Protein AF-A0A0N4ZW75-F1 (afdb_monomer_lite)

pLDDT: mean 79.97, std 16.62, range [32.62, 96.19]

Sequence (132 aa):
MAEIEEFAMTNAMDMIEDDQLMMGLSAYTKINKAIGSDKTMSILTTLLNVVSNNLMPFANQVMAKMEIMKAAGKGINAINNNAFMMVNQFMTKKRCRTIFTRIVKKIDKDDFDKAYPYIKSFLKFDLIEDLL

Organism: Parastrongyloides trichosuri (NCBI:txid131310)

Structure (mmCIF, N/CA/C/O backbone):
data_AF-A0A0N4ZW75-F1
#
_entry.id   AF-A0A0N4ZW75-F1
#
loop_
_atom_site.group_PDB
_atom_site.id
_atom_site.type_symbol
_atom_site.label_atom_id
_atom_site.label_alt_id
_atom_site.label_comp_id
_atom_site.label_asym_id
_atom_site.label_entity_id
_atom_site.label_seq_id
_atom_site.pdbx_PDB_ins_code
_atom_site.Cartn_x
_atom_site.Cartn_y
_atom_site.Cartn_z
_atom_site.occupancy
_atom_site.B_iso_or_equiv
_atom_site.auth_seq_id
_atom_site.auth_comp_id
_atom_site.auth_asym_id
_atom_site.auth_atom_id
_atom_site.pdbx_PDB_model_num
ATOM 1 N N . MET A 1 1 ? 21.655 -6.389 0.760 1.00 44.09 1 MET A N 1
ATOM 2 C CA . MET A 1 1 ? 20.209 -6.491 1.074 1.00 44.09 1 MET A CA 1
ATOM 3 C C . MET A 1 1 ? 19.824 -5.498 2.162 1.00 44.09 1 MET A C 1
ATOM 5 O O . MET A 1 1 ? 18.972 -4.679 1.864 1.00 44.09 1 MET A O 1
ATOM 9 N N . ALA A 1 2 ? 20.513 -5.459 3.312 1.00 38.12 2 ALA A N 1
ATOM 10 C CA . ALA A 1 2 ? 20.283 -4.445 4.357 1.00 38.12 2 ALA A CA 1
ATOM 11 C C . ALA A 1 2 ? 20.429 -2.983 3.868 1.00 38.12 2 ALA A C 1
ATOM 13 O O . ALA A 1 2 ? 19.553 -2.169 4.120 1.00 38.12 2 ALA A O 1
ATOM 14 N N . GLU A 1 3 ? 21.454 -2.669 3.063 1.00 32.62 3 GLU A N 1
ATOM 15 C CA . GLU A 1 3 ? 21.636 -1.311 2.502 1.00 32.62 3 GLU A CA 1
ATOM 16 C C . GLU A 1 3 ? 20.529 -0.880 1.525 1.00 32.62 3 GLU A C 1
ATOM 18 O O . GLU A 1 3 ? 20.273 0.307 1.373 1.00 32.62 3 GLU A O 1
ATOM 23 N N . ILE A 1 4 ? 19.853 -1.826 0.860 1.00 39.53 4 ILE A N 1
ATOM 24 C CA . ILE A 1 4 ? 18.753 -1.511 -0.068 1.00 39.53 4 ILE A CA 1
ATOM 25 C C . ILE A 1 4 ? 17.472 -1.221 0.721 1.00 39.53 4 ILE A C 1
ATOM 27 O O . ILE A 1 4 ? 16.707 -0.345 0.333 1.00 39.53 4 ILE A O 1
ATOM 31 N N . GLU A 1 5 ? 17.248 -1.927 1.832 1.00 37.28 5 GLU A N 1
ATOM 32 C CA . GLU A 1 5 ? 16.117 -1.681 2.733 1.00 37.28 5 GLU A CA 1
ATOM 33 C C . GLU A 1 5 ? 16.270 -0.351 3.482 1.00 37.28 5 GLU A C 1
ATOM 35 O O . GLU A 1 5 ? 15.309 0.411 3.561 1.00 37.28 5 GLU A O 1
ATOM 40 N N . GLU A 1 6 ? 17.479 -0.027 3.947 1.00 33.38 6 GLU A N 1
ATOM 41 C CA . GLU A 1 6 ? 17.776 1.240 4.625 1.00 33.38 6 GLU A CA 1
ATOM 42 C C . GLU A 1 6 ? 17.713 2.428 3.648 1.00 33.38 6 GLU A C 1
ATOM 44 O O . GLU A 1 6 ? 17.020 3.406 3.917 1.00 33.38 6 GLU A O 1
ATOM 49 N N . PHE A 1 7 ? 18.292 2.304 2.444 1.00 34.91 7 PHE A N 1
ATOM 50 C CA . PHE A 1 7 ? 18.175 3.325 1.394 1.00 34.91 7 PHE A CA 1
ATOM 51 C C . PHE A 1 7 ? 16.727 3.510 0.910 1.00 34.91 7 PHE A C 1
ATOM 53 O O . PHE A 1 7 ? 16.315 4.627 0.598 1.00 34.91 7 PHE A O 1
ATOM 60 N N . ALA A 1 8 ? 15.922 2.444 0.858 1.00 43.59 8 ALA A N 1
ATOM 61 C CA . ALA A 1 8 ? 14.506 2.545 0.512 1.00 43.59 8 ALA A CA 1
ATOM 62 C C . ALA A 1 8 ? 13.676 3.203 1.627 1.00 43.59 8 ALA A C 1
ATOM 64 O O . ALA A 1 8 ? 12.779 3.981 1.315 1.00 43.59 8 ALA A O 1
ATOM 65 N N . MET A 1 9 ? 13.970 2.936 2.906 1.00 44.16 9 MET A N 1
ATOM 66 C CA . MET A 1 9 ? 13.265 3.549 4.039 1.00 44.16 9 MET A CA 1
ATOM 67 C C . MET A 1 9 ? 13.588 5.036 4.211 1.00 44.16 9 MET A C 1
ATOM 69 O O . MET A 1 9 ? 12.666 5.823 4.424 1.00 44.16 9 MET A O 1
ATOM 73 N N . THR A 1 10 ? 14.858 5.432 4.087 1.00 44.44 10 THR A N 1
ATOM 74 C CA . THR A 1 10 ? 15.272 6.838 4.227 1.00 44.44 10 THR A CA 1
ATOM 75 C C . THR A 1 10 ? 14.714 7.692 3.087 1.00 44.44 10 THR A C 1
ATOM 77 O O . THR A 1 10 ? 14.080 8.709 3.343 1.00 44.44 10 THR A O 1
ATOM 80 N N . ASN A 1 11 ? 14.801 7.218 1.838 1.00 53.94 11 ASN A N 1
ATOM 81 C CA . ASN A 1 11 ? 14.233 7.946 0.698 1.00 53.94 11 ASN A CA 1
ATOM 82 C C . ASN A 1 11 ? 12.697 7.936 0.683 1.00 53.94 1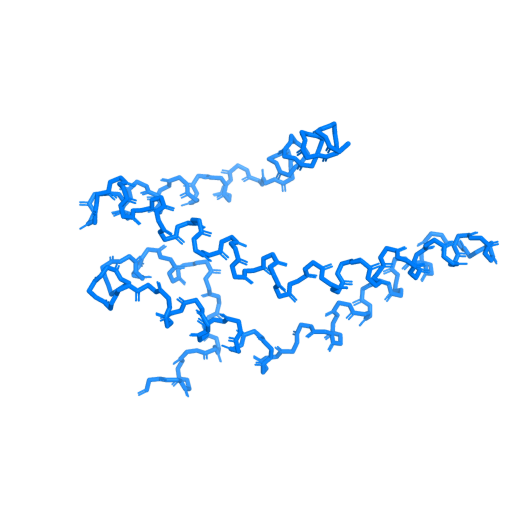1 ASN A C 1
ATOM 84 O O . ASN A 1 11 ? 12.090 8.880 0.193 1.00 53.94 11 ASN A O 1
ATOM 88 N N . ALA A 1 12 ? 12.040 6.893 1.202 1.00 50.16 12 ALA A N 1
ATOM 89 C CA . ALA A 1 12 ? 10.579 6.864 1.247 1.00 50.16 12 ALA A CA 1
ATOM 90 C C . ALA A 1 12 ? 10.005 7.924 2.198 1.00 50.16 12 ALA A C 1
ATOM 92 O O . ALA A 1 12 ? 8.967 8.490 1.879 1.00 50.16 12 ALA A O 1
ATOM 93 N N . MET A 1 13 ? 10.670 8.207 3.325 1.00 54.22 13 MET A N 1
ATOM 94 C CA . MET A 1 13 ? 10.282 9.298 4.230 1.00 54.22 13 MET A CA 1
ATOM 95 C C . MET A 1 13 ? 10.555 10.675 3.611 1.00 54.22 13 MET A C 1
ATOM 97 O O . MET A 1 13 ? 9.704 11.549 3.719 1.00 54.22 13 MET A O 1
ATOM 101 N N . ASP A 1 14 ? 11.671 10.840 2.894 1.00 60.44 14 ASP A N 1
ATOM 102 C CA . ASP A 1 14 ? 12.008 12.089 2.187 1.00 60.44 14 ASP A CA 1
ATOM 103 C C . ASP A 1 14 ? 11.051 12.403 1.019 1.00 60.44 14 ASP A C 1
ATOM 105 O O . ASP A 1 14 ? 10.970 13.538 0.551 1.00 60.44 14 ASP A O 1
ATOM 109 N N . MET A 1 15 ? 10.321 11.397 0.530 1.00 65.88 15 MET A N 1
ATOM 110 C CA . MET A 1 15 ? 9.308 11.537 -0.520 1.00 65.88 15 MET A CA 1
ATOM 111 C C . MET A 1 15 ? 7.893 11.789 0.020 1.00 65.88 15 MET A C 1
ATOM 113 O O . MET A 1 15 ? 6.977 11.994 -0.779 1.00 65.88 15 MET A O 1
ATOM 117 N N . ILE A 1 16 ? 7.694 11.749 1.341 1.00 67.94 16 ILE A N 1
ATOM 118 C CA . ILE A 1 16 ? 6.410 12.053 1.980 1.00 67.94 16 ILE A CA 1
ATOM 119 C C . ILE A 1 16 ? 6.384 13.547 2.300 1.00 67.94 16 ILE A C 1
ATOM 121 O O . ILE A 1 16 ? 7.227 14.051 3.035 1.00 67.94 16 ILE A O 1
ATOM 125 N N . GLU A 1 17 ? 5.396 14.254 1.760 1.00 81.00 17 GLU A N 1
ATOM 126 C CA . GLU A 1 17 ? 5.190 15.673 2.065 1.00 81.00 17 GLU A CA 1
ATOM 127 C C . GLU A 1 17 ? 4.777 15.861 3.541 1.00 81.00 17 GLU A C 1
ATOM 129 O O . GLU A 1 17 ? 4.133 14.993 4.140 1.00 81.00 17 GLU A O 1
ATOM 134 N N . ASP A 1 18 ? 5.127 17.002 4.145 1.00 82.44 18 ASP A N 1
ATOM 135 C CA . ASP A 1 18 ? 4.875 17.275 5.570 1.00 82.44 18 ASP A CA 1
ATOM 136 C C . ASP A 1 18 ? 3.399 17.091 5.963 1.00 82.44 18 ASP A C 1
ATOM 138 O O . ASP A 1 18 ? 3.078 16.575 7.036 1.00 82.44 18 ASP A O 1
ATOM 142 N N . ASP A 1 19 ? 2.472 17.484 5.093 1.00 82.75 19 ASP A N 1
ATOM 143 C CA . ASP A 1 19 ? 1.037 17.320 5.308 1.00 82.75 19 ASP A CA 1
ATOM 144 C C . ASP A 1 19 ? 0.623 15.839 5.310 1.00 82.75 19 ASP A C 1
ATOM 146 O O . ASP A 1 19 ? -0.146 15.409 6.176 1.00 82.75 19 ASP A O 1
ATOM 150 N N . GLN A 1 20 ? 1.181 15.031 4.408 1.00 79.06 20 GLN A N 1
ATOM 151 C CA . GLN A 1 20 ? 0.964 13.587 4.337 1.00 79.06 20 GLN A CA 1
ATOM 152 C C . GLN A 1 20 ? 1.500 12.884 5.590 1.00 79.06 20 GLN A C 1
ATOM 154 O O . GLN A 1 20 ? 0.806 12.036 6.168 1.00 79.06 20 GLN A O 1
ATOM 159 N N . LEU A 1 21 ? 2.688 13.281 6.057 1.00 82.50 21 LEU A N 1
ATOM 160 C CA . LEU A 1 21 ? 3.280 12.784 7.297 1.00 82.50 21 LEU A CA 1
ATOM 161 C C . LEU A 1 21 ? 2.392 13.124 8.501 1.00 82.50 21 LEU A C 1
ATOM 163 O O . LEU A 1 21 ? 2.054 12.247 9.303 1.00 82.50 21 LEU A O 1
ATOM 167 N N . MET A 1 22 ? 1.952 14.378 8.606 1.00 84.25 22 MET A N 1
ATOM 168 C CA . MET A 1 22 ? 1.100 14.843 9.701 1.00 84.25 22 MET A CA 1
ATOM 169 C C . MET A 1 22 ? -0.268 14.159 9.711 1.00 84.25 22 MET A C 1
ATOM 171 O O . MET A 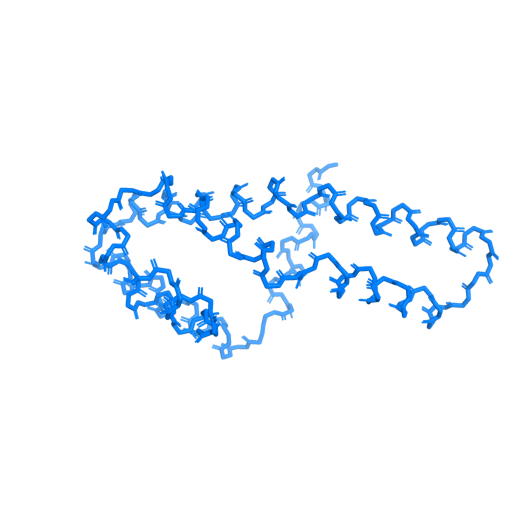1 22 ? -0.766 13.777 10.778 1.00 84.25 22 MET A O 1
ATOM 175 N N . MET A 1 23 ? -0.872 13.939 8.541 1.00 83.31 23 MET A N 1
ATOM 176 C CA . MET A 1 23 ? -2.091 13.139 8.432 1.00 83.31 23 MET A CA 1
ATOM 177 C C . MET A 1 23 ? -1.857 11.708 8.928 1.00 83.31 23 MET A C 1
ATOM 179 O O . MET A 1 23 ? -2.648 11.209 9.736 1.00 83.31 23 MET A O 1
ATOM 183 N N . GLY A 1 24 ? -0.772 11.061 8.488 1.00 83.56 24 GLY A N 1
ATOM 184 C CA . GLY A 1 24 ? -0.408 9.701 8.890 1.00 83.56 24 GLY A CA 1
ATOM 185 C C . GLY A 1 24 ? -0.224 9.562 10.403 1.00 83.56 24 GLY A C 1
ATOM 186 O O . GLY A 1 24 ? -0.832 8.689 11.026 1.00 83.56 24 GLY A O 1
ATOM 187 N N . LEU A 1 25 ? 0.527 10.478 11.021 1.00 85.25 25 LEU A N 1
ATOM 188 C CA . LEU A 1 25 ? 0.742 10.519 12.471 1.00 85.25 25 LEU A CA 1
ATOM 189 C C . LEU A 1 25 ? -0.555 10.777 13.250 1.00 85.25 25 LEU A C 1
ATOM 191 O O . LEU A 1 25 ? -0.786 10.166 14.301 1.00 85.25 25 LEU A O 1
ATOM 195 N N . SER A 1 26 ? -1.435 11.641 12.735 1.00 87.56 26 SER A N 1
ATOM 196 C CA . SER A 1 26 ? -2.750 11.890 13.338 1.00 87.56 26 SER A CA 1
ATOM 197 C C . SER A 1 26 ? -3.605 10.624 13.343 1.00 87.56 26 SER A C 1
ATOM 199 O O . SER A 1 26 ? -4.205 10.279 14.364 1.00 87.56 26 SER A O 1
ATOM 201 N N . ALA A 1 27 ? -3.640 9.908 12.219 1.00 86.94 27 ALA A N 1
ATOM 202 C CA . ALA A 1 27 ? -4.382 8.663 12.090 1.00 86.94 27 ALA A CA 1
ATOM 203 C C . ALA A 1 27 ? -3.805 7.564 12.985 1.00 86.94 27 ALA A C 1
ATOM 205 O O . ALA A 1 27 ? -4.558 6.954 13.739 1.00 86.94 27 ALA A O 1
ATOM 206 N N . TYR A 1 28 ? -2.481 7.387 12.990 1.00 87.50 28 TYR A N 1
ATOM 207 C CA . TYR A 1 28 ? -1.790 6.464 13.892 1.00 87.50 28 TYR A CA 1
ATOM 208 C C . TYR A 1 28 ? -2.159 6.720 15.356 1.00 87.50 28 TYR A C 1
ATOM 210 O O . TYR A 1 28 ? -2.589 5.808 16.060 1.00 87.50 28 TYR A O 1
ATOM 218 N N . THR A 1 29 ? -2.077 7.976 15.801 1.00 90.00 29 THR A N 1
ATOM 219 C CA . THR A 1 29 ? -2.415 8.357 17.179 1.00 90.00 29 THR A CA 1
ATOM 220 C C . THR A 1 29 ? -3.871 8.032 17.524 1.00 90.00 29 THR A C 1
ATOM 222 O O . THR A 1 29 ? -4.160 7.554 18.622 1.00 90.00 29 THR A O 1
ATOM 225 N N . LYS A 1 30 ? -4.805 8.282 16.599 1.00 90.88 30 LYS A N 1
ATOM 226 C CA . LYS A 1 30 ? -6.239 8.019 16.799 1.00 90.88 30 LYS A CA 1
ATOM 227 C C . LYS A 1 30 ? -6.554 6.524 16.834 1.00 90.88 30 LYS A C 1
ATOM 229 O O . LYS A 1 30 ? -7.291 6.094 17.716 1.00 90.88 30 LYS A O 1
ATOM 234 N N . ILE A 1 31 ? -5.959 5.739 15.936 1.00 90.38 31 ILE A N 1
ATOM 235 C CA . ILE A 1 31 ? -6.093 4.277 15.919 1.00 90.38 31 ILE A CA 1
ATOM 236 C C . ILE A 1 31 ? -5.522 3.699 17.217 1.00 90.38 31 ILE A C 1
ATOM 238 O O . ILE A 1 31 ? -6.214 2.960 17.908 1.00 90.38 31 ILE A O 1
ATOM 242 N N . ASN A 1 32 ? -4.322 4.122 17.620 1.00 92.25 32 ASN A N 1
ATOM 243 C CA . ASN A 1 32 ? -3.683 3.658 18.850 1.00 92.25 32 ASN A CA 1
ATOM 244 C C . ASN A 1 32 ? -4.537 3.948 20.097 1.00 92.25 32 ASN A C 1
ATOM 246 O O . ASN A 1 32 ? -4.721 3.076 20.939 1.00 92.25 32 ASN A O 1
ATOM 250 N N . LYS A 1 33 ? -5.175 5.122 20.179 1.00 92.69 33 LYS A N 1
ATOM 251 C CA . LYS A 1 33 ? -6.145 5.410 21.250 1.00 92.69 33 LYS A CA 1
ATOM 252 C C . LYS A 1 33 ? -7.386 4.508 21.221 1.00 92.69 33 LYS A C 1
ATOM 254 O O . LYS A 1 33 ? -7.955 4.254 22.276 1.00 92.69 33 LYS A O 1
ATOM 259 N N . ALA A 1 34 ? -7.822 4.064 20.043 1.00 91.88 34 ALA A N 1
ATOM 260 C CA . ALA A 1 34 ? -9.041 3.275 19.876 1.00 91.88 34 ALA A CA 1
ATOM 261 C C . ALA A 1 34 ? -8.840 1.773 20.141 1.00 91.88 34 ALA A C 1
ATOM 263 O O . ALA A 1 34 ? -9.736 1.130 20.686 1.00 91.88 34 ALA A O 1
ATOM 264 N N . ILE A 1 35 ? -7.690 1.214 19.747 1.00 92.62 35 ILE A N 1
ATOM 265 C CA . ILE A 1 35 ? -7.437 -0.238 19.802 1.00 92.62 35 ILE A CA 1
ATOM 266 C C . ILE A 1 35 ? -6.152 -0.630 20.549 1.00 92.62 35 ILE A C 1
ATOM 268 O O . ILE A 1 35 ? -5.926 -1.812 20.776 1.00 92.62 35 ILE A O 1
ATOM 272 N N . GLY A 1 36 ? -5.317 0.324 20.963 1.00 93.12 36 GLY A N 1
ATOM 273 C CA . GLY A 1 36 ? -4.036 0.074 21.632 1.00 93.12 36 GLY A CA 1
ATOM 274 C C . GLY A 1 36 ? -2.859 -0.144 20.674 1.00 93.12 36 GLY A C 1
ATOM 275 O O . GLY A 1 36 ? -3.032 -0.429 19.482 1.00 93.12 36 GLY A O 1
ATOM 276 N N . SER A 1 37 ? -1.637 -0.010 21.198 1.00 88.94 37 SER A N 1
ATOM 277 C CA . SER A 1 37 ? -0.391 -0.001 20.415 1.00 88.94 37 SER A CA 1
ATOM 278 C C . SER A 1 37 ? -0.135 -1.324 19.713 1.00 88.94 37 SER A C 1
ATOM 280 O O . SER A 1 37 ? 0.195 -1.342 18.529 1.00 88.94 37 SER A O 1
ATOM 282 N N . ASP A 1 38 ? -0.346 -2.428 20.423 1.00 89.38 38 ASP A N 1
ATOM 283 C CA . ASP A 1 38 ? -0.011 -3.769 19.946 1.00 89.38 38 ASP A CA 1
ATOM 284 C C . ASP A 1 38 ? -0.903 -4.157 18.765 1.00 89.38 38 ASP A C 1
ATOM 286 O O . ASP A 1 38 ? -0.431 -4.627 17.728 1.00 89.38 38 ASP A O 1
ATOM 290 N N . LYS A 1 39 ? -2.203 -3.869 18.882 1.00 90.69 39 LYS A N 1
ATOM 291 C CA . LYS A 1 39 ? -3.181 -4.087 17.813 1.00 90.69 39 LYS A CA 1
ATOM 292 C C . LYS A 1 39 ? -2.951 -3.144 16.637 1.00 90.69 39 LYS A C 1
ATOM 294 O O . LYS A 1 39 ? -3.026 -3.576 15.490 1.00 90.69 39 LYS A O 1
ATOM 299 N N . THR A 1 40 ? -2.597 -1.887 16.903 1.00 89.62 40 THR A N 1
ATOM 300 C CA . THR A 1 40 ? -2.235 -0.924 15.851 1.00 89.62 40 THR A CA 1
ATOM 301 C C . THR A 1 40 ? -1.036 -1.414 15.046 1.00 89.62 40 THR A C 1
ATOM 303 O O . THR A 1 40 ? -1.100 -1.445 13.818 1.00 89.62 40 THR A O 1
ATOM 306 N N . MET A 1 41 ? 0.027 -1.866 15.717 1.00 87.00 41 MET A N 1
ATOM 307 C CA . MET A 1 41 ? 1.187 -2.450 15.045 1.00 87.00 41 MET A CA 1
ATOM 308 C C . MET A 1 41 ? 0.816 -3.706 14.262 1.00 87.00 41 MET A C 1
ATOM 310 O O . MET A 1 41 ? 1.213 -3.831 13.109 1.00 87.00 41 MET A O 1
ATOM 314 N N . SER A 1 42 ? -0.012 -4.590 14.823 1.00 87.94 42 SER A N 1
ATOM 315 C CA . SER A 1 42 ? -0.490 -5.787 14.121 1.00 87.94 42 SER A CA 1
ATOM 316 C C . SER A 1 42 ? -1.257 -5.449 12.832 1.00 87.94 42 SER A C 1
ATOM 318 O O . SER A 1 42 ? -1.012 -6.054 11.782 1.00 87.94 42 SER A O 1
ATOM 320 N N . ILE A 1 43 ? -2.127 -4.431 12.866 1.00 87.12 43 ILE A N 1
ATOM 321 C CA . ILE A 1 43 ? -2.835 -3.929 11.679 1.00 87.12 43 ILE A CA 1
ATOM 322 C C . ILE A 1 43 ? -1.849 -3.374 10.650 1.00 87.12 43 ILE A C 1
ATOM 324 O O . ILE A 1 43 ? -1.922 -3.753 9.481 1.00 87.12 43 ILE A O 1
ATOM 328 N N . LEU A 1 44 ? -0.913 -2.514 11.060 1.00 83.75 44 LEU A N 1
ATOM 329 C CA . LEU A 1 44 ? 0.080 -1.920 10.159 1.00 83.75 44 LEU A CA 1
ATOM 330 C C . LEU A 1 44 ? 0.971 -2.986 9.513 1.00 83.75 44 LEU A C 1
ATOM 332 O O . LEU A 1 44 ? 1.144 -2.994 8.295 1.00 83.75 44 LEU A O 1
ATOM 336 N N . THR A 1 45 ? 1.470 -3.939 10.297 1.00 86.06 45 THR A N 1
ATOM 337 C CA . THR A 1 45 ? 2.247 -5.074 9.792 1.00 86.06 45 THR A CA 1
ATOM 338 C C . THR A 1 45 ? 1.421 -5.925 8.830 1.00 86.06 45 THR A C 1
ATOM 340 O O . THR A 1 45 ? 1.922 -6.335 7.784 1.00 86.06 45 THR A O 1
ATOM 343 N N . THR A 1 46 ? 0.139 -6.161 9.119 1.00 88.25 46 THR A N 1
ATOM 344 C CA . THR A 1 46 ? -0.761 -6.901 8.222 1.00 88.25 46 THR A CA 1
ATOM 345 C C . THR A 1 46 ? -0.977 -6.165 6.903 1.00 88.25 46 THR A C 1
ATOM 347 O O . THR A 1 46 ? -0.888 -6.783 5.840 1.00 88.25 46 THR A O 1
ATOM 350 N N . LEU A 1 47 ? -1.212 -4.851 6.954 1.00 84.50 47 LEU A N 1
ATOM 351 C CA . LEU A 1 47 ? -1.340 -3.990 5.780 1.00 84.50 47 LEU A CA 1
ATOM 352 C C . LEU A 1 47 ? -0.086 -4.070 4.907 1.00 84.50 47 LEU A C 1
ATOM 354 O O . LEU A 1 47 ? -0.189 -4.426 3.733 1.00 84.50 47 LEU A O 1
ATOM 358 N N . LEU A 1 48 ? 1.088 -3.817 5.493 1.00 84.62 48 LEU A N 1
ATOM 359 C CA . LEU A 1 48 ? 2.375 -3.867 4.799 1.00 84.62 48 LEU A CA 1
ATOM 360 C C . LEU A 1 48 ? 2.619 -5.244 4.185 1.00 84.62 48 LEU A C 1
ATOM 362 O O . LEU A 1 48 ? 2.897 -5.347 2.995 1.00 84.62 48 LEU A O 1
ATOM 366 N N . ASN A 1 49 ? 2.421 -6.317 4.950 1.00 87.00 49 ASN A N 1
ATOM 367 C CA . ASN A 1 49 ? 2.623 -7.675 4.459 1.00 87.00 49 ASN A CA 1
ATOM 368 C C . ASN A 1 49 ? 1.692 -8.011 3.295 1.00 87.00 49 ASN A C 1
ATOM 370 O O . ASN A 1 49 ? 2.119 -8.627 2.319 1.00 87.00 49 ASN A O 1
ATOM 374 N N . VAL A 1 50 ? 0.409 -7.650 3.372 1.00 87.06 50 VAL A N 1
ATOM 375 C CA . VAL A 1 50 ? -0.519 -7.925 2.272 1.00 87.06 50 VAL A CA 1
ATOM 376 C C . VAL A 1 50 ? -0.148 -7.089 1.052 1.00 87.06 50 VAL A C 1
ATOM 378 O O . VAL A 1 50 ? -0.068 -7.646 -0.040 1.00 87.06 50 VAL A O 1
ATOM 381 N N . VAL A 1 51 ? 0.130 -5.796 1.208 1.00 85.38 51 VAL A N 1
ATOM 382 C CA . VAL A 1 51 ? 0.518 -4.927 0.091 1.00 85.38 51 VAL A CA 1
ATOM 383 C C . VAL A 1 51 ? 1.809 -5.425 -0.560 1.00 85.38 51 VAL A C 1
ATOM 385 O O . VAL A 1 51 ? 1.796 -5.721 -1.754 1.00 85.38 51 VAL A O 1
ATOM 388 N N . SER A 1 52 ? 2.879 -5.636 0.207 1.00 85.25 52 SER A N 1
ATOM 389 C CA . SER A 1 52 ? 4.169 -6.109 -0.304 1.00 85.25 52 SER A CA 1
ATOM 390 C C . SER A 1 52 ? 4.042 -7.450 -1.022 1.00 85.25 52 SER A C 1
ATOM 392 O O . SER A 1 52 ? 4.473 -7.573 -2.164 1.00 85.25 52 SER A O 1
ATOM 394 N N . ASN A 1 53 ? 3.341 -8.432 -0.447 1.00 87.31 53 ASN A N 1
ATOM 395 C CA . ASN A 1 53 ? 3.145 -9.731 -1.104 1.00 87.31 53 ASN A CA 1
ATOM 396 C C . ASN A 1 53 ? 2.352 -9.644 -2.419 1.00 87.31 53 ASN A C 1
ATOM 398 O O . ASN A 1 53 ? 2.481 -10.513 -3.280 1.00 87.31 53 ASN A O 1
ATOM 402 N N . ASN A 1 54 ? 1.510 -8.621 -2.585 1.00 85.62 54 ASN A N 1
ATOM 403 C CA . ASN A 1 54 ? 0.716 -8.439 -3.798 1.00 85.62 54 ASN A CA 1
ATOM 404 C C . ASN A 1 54 ? 1.402 -7.543 -4.839 1.00 85.62 54 ASN A C 1
ATOM 406 O O . ASN A 1 54 ? 1.171 -7.740 -6.032 1.00 85.62 54 ASN A O 1
ATOM 410 N N . LEU A 1 55 ? 2.218 -6.576 -4.412 1.00 86.38 55 LEU A N 1
ATOM 411 C CA . LEU A 1 55 ? 2.856 -5.592 -5.290 1.00 86.38 55 LEU A CA 1
ATOM 412 C C . LEU A 1 55 ? 4.302 -5.949 -5.650 1.00 86.38 55 LEU A C 1
ATOM 414 O O . LEU A 1 55 ? 4.724 -5.669 -6.768 1.00 86.38 55 LEU A O 1
ATOM 418 N N . MET A 1 56 ? 5.055 -6.598 -4.760 1.00 87.94 56 MET A N 1
ATOM 419 C CA . MET A 1 56 ? 6.477 -6.893 -4.971 1.00 87.94 56 MET A CA 1
ATOM 420 C C . MET A 1 56 ? 6.751 -7.748 -6.219 1.00 87.94 56 MET A C 1
ATOM 422 O O . MET A 1 56 ? 7.657 -7.396 -6.976 1.00 87.94 56 MET A O 1
ATOM 426 N N . PRO A 1 57 ? 5.959 -8.794 -6.543 1.00 90.38 57 PRO A N 1
ATOM 427 C CA . PRO A 1 57 ? 6.154 -9.527 -7.794 1.00 90.38 57 PRO A CA 1
ATOM 428 C C . PRO A 1 57 ? 6.020 -8.634 -9.033 1.00 90.38 57 PRO A C 1
ATOM 430 O O . PRO A 1 57 ? 6.748 -8.808 -10.006 1.00 90.38 57 PRO A O 1
ATOM 433 N N . PHE A 1 58 ? 5.110 -7.659 -8.993 1.00 91.12 58 PHE A N 1
ATOM 434 C CA . PHE A 1 58 ? 4.926 -6.699 -10.075 1.00 91.12 58 PHE A CA 1
ATOM 435 C C . PHE A 1 58 ? 6.050 -5.660 -10.122 1.00 91.12 58 PHE A C 1
ATOM 437 O O . PHE A 1 58 ? 6.574 -5.393 -11.200 1.00 91.12 58 PHE A O 1
ATOM 444 N N . ALA A 1 59 ? 6.485 -5.137 -8.973 1.00 88.31 59 ALA A N 1
ATOM 445 C CA . ALA A 1 59 ? 7.643 -4.248 -8.898 1.00 88.31 59 ALA A CA 1
ATOM 446 C C . ALA A 1 59 ? 8.890 -4.905 -9.515 1.00 88.31 59 ALA A C 1
ATOM 448 O O . ALA A 1 59 ? 9.572 -4.291 -10.333 1.00 88.31 59 ALA A O 1
ATOM 449 N N . ASN A 1 60 ? 9.123 -6.189 -9.226 1.00 91.31 60 ASN A N 1
ATOM 450 C CA . ASN A 1 60 ? 10.214 -6.960 -9.825 1.00 91.31 60 ASN A CA 1
ATOM 451 C C . ASN A 1 60 ? 10.086 -7.070 -11.354 1.00 91.31 60 ASN A C 1
ATOM 453 O O . ASN A 1 60 ? 11.087 -6.961 -12.060 1.00 91.31 60 ASN A O 1
ATOM 457 N N . GLN A 1 61 ? 8.868 -7.232 -11.886 1.00 92.38 61 GLN A N 1
ATOM 458 C CA . GLN A 1 61 ? 8.628 -7.237 -13.335 1.00 92.38 61 GLN A CA 1
ATOM 459 C C . GLN A 1 61 ? 8.913 -5.874 -13.974 1.00 92.38 61 GLN A C 1
ATOM 461 O O . GLN A 1 61 ? 9.509 -5.819 -15.050 1.00 92.38 61 GLN A O 1
ATOM 466 N N . VAL A 1 62 ? 8.513 -4.780 -13.319 1.00 92.00 62 VAL A N 1
ATOM 467 C CA . VAL A 1 62 ? 8.794 -3.416 -13.790 1.00 92.00 62 VAL A CA 1
ATOM 468 C C . VAL A 1 62 ? 10.300 -3.166 -13.808 1.00 92.00 62 VAL A C 1
ATOM 470 O O . VAL A 1 62 ? 10.829 -2.775 -14.845 1.00 92.00 62 VAL A O 1
ATOM 47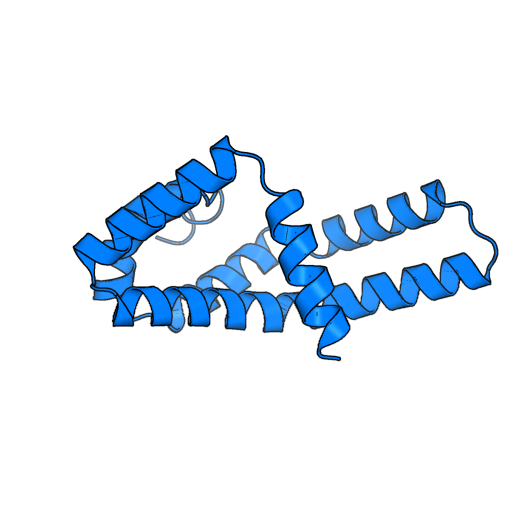3 N N . MET A 1 63 ? 11.008 -3.472 -12.717 1.00 90.56 63 MET A N 1
ATOM 474 C CA . MET A 1 63 ? 12.464 -3.309 -12.642 1.00 90.56 63 MET A CA 1
ATOM 475 C C . MET A 1 63 ? 13.185 -4.134 -13.713 1.00 90.56 63 MET A C 1
ATOM 477 O O . MET A 1 63 ? 13.997 -3.592 -14.459 1.00 90.56 63 MET A O 1
ATOM 481 N N . ALA A 1 64 ? 12.830 -5.413 -13.876 1.00 94.00 64 ALA A N 1
ATOM 482 C CA . ALA A 1 64 ? 13.409 -6.259 -14.918 1.00 94.00 64 ALA A CA 1
ATOM 483 C C . ALA A 1 64 ? 13.178 -5.682 -16.327 1.00 94.00 64 ALA A C 1
ATOM 485 O O . ALA A 1 64 ? 14.079 -5.688 -17.168 1.00 94.00 64 ALA A O 1
ATOM 486 N N . LYS A 1 65 ? 11.985 -5.133 -16.590 1.00 93.44 65 LYS A N 1
ATOM 487 C CA . LYS A 1 65 ? 11.672 -4.493 -17.871 1.00 93.44 65 LYS A CA 1
ATOM 488 C C . LYS A 1 65 ? 12.487 -3.221 -18.095 1.00 93.44 65 LYS A C 1
ATOM 490 O O . LYS A 1 65 ? 12.975 -3.010 -19.207 1.00 93.44 65 LYS A O 1
ATOM 495 N N . MET A 1 66 ? 12.644 -2.397 -17.060 1.00 93.75 66 MET A N 1
ATOM 496 C CA . MET A 1 66 ? 13.461 -1.187 -17.117 1.00 93.75 66 MET A CA 1
ATOM 497 C C . MET A 1 66 ? 14.915 -1.528 -17.449 1.00 93.75 66 MET A C 1
ATOM 499 O O . MET A 1 66 ? 15.478 -0.908 -18.347 1.00 93.75 66 MET A O 1
ATOM 503 N N . GLU A 1 67 ? 15.494 -2.553 -16.817 1.00 93.38 67 GLU A N 1
ATOM 504 C CA . GLU A 1 67 ? 16.866 -2.996 -17.100 1.00 93.38 67 GLU A CA 1
ATOM 505 C C . GLU A 1 67 ? 17.035 -3.510 -18.537 1.00 93.38 67 GLU A C 1
ATOM 507 O O . GLU A 1 67 ? 17.974 -3.115 -19.227 1.00 93.38 67 GLU A O 1
ATOM 512 N N . ILE A 1 68 ? 16.077 -4.290 -19.053 1.00 96.06 68 ILE A N 1
ATOM 513 C CA . ILE A 1 68 ? 16.080 -4.719 -20.463 1.00 96.06 68 ILE A CA 1
ATOM 514 C C . ILE A 1 68 ? 16.057 -3.509 -21.410 1.00 96.06 68 ILE A C 1
ATOM 516 O O . ILE A 1 68 ? 16.762 -3.484 -22.418 1.00 96.06 68 ILE A O 1
ATOM 520 N N . MET A 1 69 ? 15.249 -2.489 -21.108 1.00 94.56 69 MET A N 1
ATOM 521 C CA . MET A 1 69 ? 15.147 -1.293 -21.948 1.00 94.56 69 MET A CA 1
ATOM 522 C C . MET A 1 69 ? 16.398 -0.411 -21.873 1.00 94.56 69 MET A C 1
ATOM 524 O O . MET A 1 69 ? 16.798 0.136 -22.903 1.00 94.56 69 MET A O 1
ATOM 528 N N . LYS A 1 70 ? 17.034 -0.310 -20.700 1.00 94.00 70 LYS A N 1
ATOM 529 C CA . LYS A 1 70 ? 18.337 0.349 -20.537 1.00 94.00 70 LYS A CA 1
ATOM 530 C C . LYS A 1 70 ? 19.411 -0.356 -21.364 1.00 94.00 70 LYS A C 1
ATOM 532 O O . LYS A 1 70 ? 20.096 0.302 -22.140 1.00 94.00 70 LYS A O 1
ATOM 537 N N . ALA A 1 71 ? 19.498 -1.686 -21.272 1.00 96.19 71 ALA A N 1
ATOM 538 C CA . ALA A 1 71 ? 20.444 -2.488 -22.053 1.00 96.19 71 ALA A CA 1
ATOM 539 C C . ALA A 1 71 ? 20.217 -2.359 -23.572 1.00 96.19 71 ALA A C 1
ATOM 541 O O . ALA A 1 71 ? 21.165 -2.394 -24.350 1.00 96.19 71 ALA A O 1
ATOM 542 N N . ALA A 1 72 ? 18.969 -2.141 -23.997 1.00 95.38 72 ALA A N 1
ATOM 543 C CA . ALA A 1 72 ? 18.607 -1.866 -25.388 1.00 95.38 72 ALA A CA 1
ATOM 544 C C . ALA A 1 72 ? 18.815 -0.396 -25.823 1.00 95.38 72 ALA A C 1
ATOM 546 O O . ALA A 1 72 ? 18.353 -0.010 -26.900 1.00 95.38 72 ALA A O 1
ATOM 547 N N . GLY A 1 73 ? 19.440 0.444 -24.992 1.00 94.94 73 GLY A N 1
ATOM 548 C CA . GLY A 1 73 ? 19.745 1.842 -25.309 1.00 94.94 73 GLY A CA 1
ATOM 549 C C . GLY A 1 73 ? 18.520 2.759 -25.394 1.00 94.94 73 GLY A C 1
ATOM 550 O O . GLY A 1 73 ? 18.550 3.766 -26.101 1.00 94.94 73 GLY A O 1
ATOM 551 N N . LYS A 1 74 ? 17.407 2.425 -24.726 1.00 94.12 74 LYS A N 1
ATOM 552 C CA . LYS A 1 74 ? 16.216 3.290 -24.713 1.00 94.12 74 LYS A CA 1
ATOM 553 C C . LYS A 1 74 ? 16.443 4.517 -23.827 1.00 94.12 74 LYS A C 1
ATOM 555 O O . LYS A 1 74 ? 16.993 4.419 -22.737 1.00 94.12 74 LYS A O 1
ATOM 560 N N . GLY A 1 75 ? 15.951 5.671 -24.282 1.00 92.38 75 GLY A N 1
ATOM 561 C CA . GLY A 1 75 ? 15.979 6.906 -23.498 1.00 92.38 75 GLY A CA 1
ATOM 562 C C . GLY A 1 75 ? 15.092 6.839 -22.249 1.00 92.38 75 GLY A C 1
ATOM 563 O O . GLY A 1 75 ? 14.079 6.135 -22.229 1.00 92.38 75 GLY A O 1
ATOM 564 N N . ILE A 1 76 ? 15.445 7.625 -21.228 1.00 89.75 76 ILE A N 1
ATOM 565 C CA . ILE A 1 76 ? 14.789 7.625 -19.909 1.00 89.75 76 ILE A CA 1
ATOM 566 C C . ILE A 1 76 ? 13.274 7.869 -19.977 1.00 89.75 76 ILE A C 1
ATOM 568 O O . ILE A 1 76 ? 12.510 7.177 -19.312 1.00 89.75 76 ILE A O 1
ATOM 572 N N . ASN A 1 77 ? 12.815 8.756 -20.865 1.00 91.25 77 ASN A N 1
ATOM 573 C CA . ASN A 1 77 ? 11.385 9.030 -21.044 1.00 91.25 77 ASN A CA 1
ATOM 574 C C . ASN A 1 77 ? 10.617 7.803 -21.556 1.00 91.25 77 ASN A C 1
ATOM 576 O O . ASN A 1 77 ? 9.507 7.533 -21.108 1.00 91.25 77 ASN A O 1
ATOM 580 N N . ALA A 1 78 ? 11.209 7.024 -22.467 1.00 90.06 78 ALA A N 1
ATOM 581 C CA . ALA A 1 78 ? 10.578 5.810 -22.982 1.00 90.06 78 ALA A CA 1
ATOM 582 C C . ALA A 1 78 ? 10.481 4.725 -21.900 1.00 90.06 78 ALA A C 1
ATOM 584 O O . ALA A 1 78 ? 9.485 4.005 -21.839 1.00 90.06 78 ALA A O 1
ATOM 585 N N . ILE A 1 79 ? 11.497 4.630 -21.037 1.00 86.38 79 ILE A N 1
ATOM 586 C CA . ILE A 1 79 ? 11.519 3.716 -19.890 1.00 86.38 79 ILE A CA 1
ATOM 587 C C . ILE A 1 79 ? 10.435 4.114 -18.880 1.00 86.38 79 ILE A C 1
ATOM 589 O O . ILE A 1 79 ? 9.613 3.276 -18.510 1.00 86.38 79 ILE A O 1
ATOM 593 N N . ASN A 1 80 ? 10.377 5.394 -18.504 1.00 84.44 80 ASN A N 1
ATOM 594 C CA . ASN A 1 80 ? 9.395 5.914 -17.551 1.00 84.44 80 ASN A CA 1
ATOM 595 C C . ASN A 1 80 ? 7.959 5.745 -18.061 1.00 84.44 80 ASN A C 1
ATOM 597 O O . ASN A 1 80 ? 7.099 5.266 -17.326 1.00 84.44 80 ASN A O 1
ATOM 601 N N . ASN A 1 81 ? 7.704 6.047 -19.338 1.00 88.31 81 ASN A N 1
ATOM 602 C CA . ASN A 1 81 ? 6.389 5.844 -19.946 1.00 88.31 81 ASN A CA 1
ATOM 603 C C . ASN A 1 81 ? 5.979 4.364 -19.942 1.00 88.31 81 ASN A C 1
ATOM 605 O O . ASN A 1 81 ? 4.817 4.049 -19.689 1.00 88.31 81 ASN A O 1
ATOM 609 N N . ASN A 1 82 ? 6.916 3.442 -20.190 1.00 92.25 82 ASN A N 1
ATOM 610 C CA . ASN A 1 82 ? 6.620 2.012 -20.155 1.00 92.25 82 ASN A CA 1
ATOM 611 C C . ASN A 1 82 ? 6.295 1.533 -18.734 1.00 92.25 82 ASN A C 1
ATOM 613 O O . ASN A 1 82 ? 5.281 0.864 -18.541 1.00 92.25 82 ASN A O 1
ATOM 617 N N . ALA A 1 83 ? 7.095 1.937 -17.743 1.00 86.06 83 ALA A N 1
ATOM 618 C CA . ALA A 1 83 ? 6.831 1.644 -16.338 1.00 86.06 83 ALA A CA 1
ATOM 619 C C . ALA A 1 83 ? 5.460 2.191 -15.903 1.00 86.06 83 ALA A C 1
ATOM 621 O O . ALA A 1 83 ? 4.662 1.463 -15.314 1.00 86.06 83 ALA A O 1
ATOM 622 N N . PHE A 1 84 ? 5.132 3.429 -16.284 1.00 86.06 84 PHE A N 1
ATOM 623 C CA . PHE A 1 84 ? 3.830 4.039 -16.012 1.00 86.06 84 PHE A CA 1
ATOM 624 C C . PHE A 1 84 ? 2.669 3.255 -16.645 1.00 86.06 84 PHE A C 1
ATOM 626 O O . PHE A 1 84 ? 1.672 2.969 -15.981 1.00 86.06 84 PHE A O 1
ATOM 633 N N . MET A 1 85 ? 2.799 2.835 -17.908 1.00 91.00 85 MET A N 1
ATOM 634 C CA . MET A 1 85 ? 1.791 1.995 -18.564 1.00 91.00 85 MET A CA 1
ATOM 635 C C . MET A 1 85 ? 1.605 0.649 -17.857 1.00 91.00 85 MET A C 1
ATOM 637 O O . MET A 1 85 ? 0.468 0.223 -17.658 1.00 91.00 85 MET A O 1
ATOM 641 N N . MET A 1 86 ? 2.697 -0.005 -17.449 1.00 91.81 86 MET A N 1
ATOM 642 C CA . MET A 1 86 ? 2.635 -1.257 -16.690 1.00 91.81 86 MET A CA 1
ATOM 643 C C . MET A 1 86 ? 1.895 -1.062 -15.362 1.00 91.81 86 MET A C 1
ATOM 645 O O . MET A 1 86 ? 1.050 -1.886 -15.010 1.00 91.81 86 MET A O 1
ATOM 649 N N . VAL A 1 87 ? 2.164 0.036 -14.644 1.00 86.06 87 VAL A N 1
ATOM 650 C CA . VAL A 1 87 ? 1.486 0.365 -13.377 1.00 86.06 87 VAL A CA 1
ATOM 651 C C . VAL A 1 87 ? -0.012 0.550 -13.601 1.00 86.06 87 VAL A C 1
ATOM 653 O O . VAL A 1 87 ? -0.808 -0.068 -12.895 1.00 86.06 87 VAL A O 1
ATOM 656 N N . ASN A 1 88 ? -0.410 1.314 -14.622 1.00 83.81 88 ASN A N 1
ATOM 657 C CA . ASN A 1 88 ? -1.823 1.537 -14.943 1.00 83.81 88 ASN A CA 1
ATOM 658 C C . ASN A 1 88 ? -2.559 0.249 -15.332 1.00 83.81 88 ASN A C 1
ATOM 660 O O . ASN A 1 88 ? -3.716 0.057 -14.965 1.00 83.81 88 ASN A O 1
ATOM 664 N N . GLN A 1 89 ? -1.894 -0.657 -16.051 1.00 88.81 89 GLN A N 1
ATOM 665 C CA . GLN A 1 89 ? -2.467 -1.956 -16.410 1.00 88.81 89 GLN A CA 1
ATOM 666 C C . GLN A 1 89 ? -2.590 -2.891 -15.204 1.00 88.81 89 GLN A C 1
ATOM 668 O O . GLN A 1 89 ? -3.511 -3.707 -15.134 1.00 88.81 89 GLN A O 1
ATOM 673 N N . PHE A 1 90 ? -1.670 -2.789 -14.246 1.00 88.06 90 PHE A N 1
ATOM 674 C CA . PHE A 1 90 ? -1.671 -3.631 -13.060 1.00 88.06 90 PHE A CA 1
ATOM 675 C C . PHE A 1 90 ? -2.687 -3.161 -12.008 1.00 88.06 90 PHE A C 1
ATOM 677 O O . PHE A 1 90 ? -3.475 -3.971 -11.504 1.00 88.06 90 PHE A O 1
ATOM 684 N N . MET A 1 91 ? -2.713 -1.859 -11.709 1.00 84.44 91 MET A N 1
ATOM 685 C CA . MET A 1 91 ? -3.510 -1.228 -10.646 1.00 84.44 91 MET A CA 1
ATOM 686 C C . MET A 1 91 ? -4.977 -1.006 -11.044 1.00 84.44 91 MET A C 1
ATOM 688 O O . MET A 1 91 ? -5.535 0.082 -10.943 1.00 84.44 91 MET A O 1
ATOM 692 N N . THR A 1 92 ? -5.635 -2.075 -11.485 1.00 85.62 92 THR A N 1
ATOM 693 C CA . THR A 1 92 ? -7.066 -2.056 -11.815 1.00 85.62 92 THR A CA 1
ATOM 694 C C . THR A 1 92 ? -7.945 -1.973 -10.563 1.00 85.62 92 THR A C 1
ATOM 696 O O . THR A 1 92 ? -7.595 -2.521 -9.512 1.00 85.62 92 THR A O 1
ATOM 699 N N . LYS A 1 93 ? -9.164 -1.421 -10.699 1.00 81.88 93 LYS A N 1
ATOM 700 C CA . LYS A 1 93 ? -10.188 -1.399 -9.629 1.00 81.88 93 LYS A CA 1
ATOM 701 C C . LYS A 1 93 ? -10.375 -2.784 -8.992 1.00 81.88 93 LYS A C 1
ATOM 703 O O . LYS A 1 93 ? -10.367 -2.918 -7.771 1.00 81.88 93 LYS A O 1
ATOM 708 N N . LYS A 1 94 ? -10.459 -3.838 -9.816 1.00 84.25 94 LYS A N 1
ATOM 709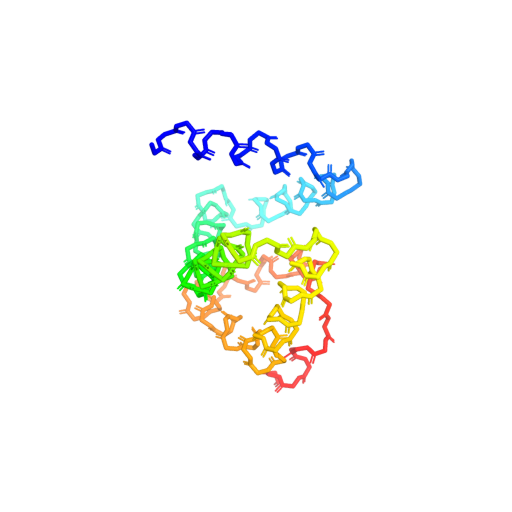 C CA . LYS A 1 94 ? -10.602 -5.237 -9.370 1.00 84.25 94 LYS A CA 1
ATOM 710 C C . LYS A 1 94 ? -9.424 -5.708 -8.510 1.00 84.25 94 LYS A C 1
ATOM 712 O O . LYS A 1 94 ? -9.635 -6.388 -7.502 1.00 84.25 94 LYS A O 1
ATOM 717 N N . ARG A 1 95 ? -8.188 -5.366 -8.886 1.00 85.19 95 ARG A N 1
ATOM 718 C CA . ARG A 1 95 ? -6.992 -5.764 -8.132 1.00 85.19 95 ARG A CA 1
ATOM 719 C C . ARG A 1 95 ? -6.897 -5.002 -6.811 1.00 85.19 95 ARG A C 1
ATOM 721 O O . ARG A 1 95 ? -6.687 -5.642 -5.784 1.00 85.19 95 ARG A O 1
ATOM 728 N N . CYS A 1 96 ? -7.171 -3.698 -6.817 1.00 83.31 96 CYS A N 1
ATOM 729 C CA . CYS A 1 96 ? -7.251 -2.892 -5.597 1.00 83.31 96 CYS A CA 1
ATOM 730 C C . CYS A 1 96 ? -8.299 -3.449 -4.619 1.00 83.31 96 CYS A C 1
ATOM 732 O O . CYS A 1 96 ? -7.977 -3.668 -3.453 1.00 83.31 96 CYS A O 1
ATOM 734 N N . ARG A 1 97 ? -9.505 -3.802 -5.101 1.00 82.44 97 ARG A N 1
ATOM 735 C CA . ARG A 1 97 ? -10.524 -4.495 -4.283 1.00 82.44 97 ARG A CA 1
ATOM 736 C C . ARG A 1 97 ? -10.001 -5.798 -3.703 1.00 82.44 97 ARG A C 1
ATOM 738 O O . ARG A 1 97 ? -10.141 -6.036 -2.515 1.00 82.44 97 ARG A O 1
ATOM 745 N N . THR A 1 98 ? -9.368 -6.627 -4.528 1.00 86.44 98 THR A N 1
ATOM 746 C CA . THR A 1 98 ? -8.851 -7.931 -4.091 1.00 86.44 98 THR A CA 1
ATOM 747 C C . THR A 1 98 ? -7.819 -7.785 -2.970 1.00 86.44 98 THR A C 1
ATOM 749 O O . THR A 1 98 ? -7.877 -8.522 -1.987 1.00 86.44 98 THR A O 1
ATOM 752 N N . ILE A 1 99 ? -6.887 -6.835 -3.097 1.00 86.00 99 ILE A N 1
ATOM 753 C CA . ILE A 1 99 ? -5.879 -6.543 -2.068 1.00 86.00 99 ILE A CA 1
ATOM 754 C C . ILE A 1 99 ? -6.564 -6.050 -0.790 1.00 86.00 99 ILE A C 1
ATOM 756 O O . ILE A 1 99 ? -6.282 -6.563 0.291 1.00 86.00 99 ILE A O 1
ATOM 760 N N . PHE A 1 100 ? -7.519 -5.130 -0.916 1.00 83.94 100 PHE A N 1
ATOM 761 C CA . PHE A 1 100 ? -8.263 -4.605 0.223 1.00 83.94 100 PHE A CA 1
ATOM 762 C C . PHE A 1 100 ? -9.075 -5.688 0.950 1.00 83.94 100 PHE A C 1
ATOM 764 O O . PHE A 1 100 ? -8.977 -5.831 2.163 1.00 83.94 100 PHE A O 1
ATOM 771 N N . THR A 1 101 ? -9.800 -6.542 0.225 1.00 85.12 101 THR A N 1
ATOM 772 C CA . THR A 1 101 ? -10.517 -7.679 0.819 1.00 85.12 101 THR A CA 1
ATOM 773 C C . THR A 1 101 ? -9.566 -8.638 1.543 1.00 85.12 101 THR A C 1
ATOM 775 O O . THR A 1 101 ? -9.926 -9.188 2.581 1.00 85.12 101 THR A O 1
ATOM 778 N N . ARG A 1 102 ? -8.344 -8.848 1.032 1.00 87.88 102 ARG A N 1
ATOM 779 C CA . ARG A 1 102 ? -7.323 -9.673 1.705 1.00 87.88 102 ARG A CA 1
ATOM 780 C C . ARG A 1 102 ? -6.824 -9.043 3.004 1.00 87.88 102 ARG A C 1
ATOM 782 O O . ARG A 1 102 ? -6.537 -9.788 3.933 1.00 87.88 102 ARG A O 1
ATOM 789 N N . ILE A 1 103 ? -6.727 -7.715 3.062 1.00 85.75 103 ILE A N 1
ATOM 790 C CA . ILE A 1 103 ? -6.399 -6.970 4.284 1.00 85.75 103 ILE A CA 1
ATOM 791 C C . ILE A 1 103 ? -7.500 -7.178 5.323 1.00 85.75 103 ILE A C 1
ATOM 793 O O . ILE A 1 103 ? -7.221 -7.683 6.405 1.00 85.75 103 ILE A O 1
ATOM 797 N N . VAL A 1 104 ? -8.751 -6.858 4.974 1.00 84.69 104 VAL A N 1
ATOM 798 C CA . VAL A 1 104 ? -9.886 -6.917 5.914 1.00 84.69 104 VAL A CA 1
ATOM 799 C C . VAL A 1 104 ? -10.075 -8.327 6.472 1.00 84.69 104 VAL A C 1
ATOM 801 O O . VAL A 1 104 ? -10.312 -8.490 7.658 1.00 84.69 104 VAL A O 1
ATOM 804 N N . LYS A 1 105 ? -9.886 -9.369 5.652 1.00 88.44 105 LYS A N 1
ATOM 805 C CA . LYS A 1 105 ? -9.988 -10.772 6.096 1.00 88.44 105 LYS A CA 1
ATOM 806 C C . LYS A 1 105 ? -8.900 -11.219 7.080 1.00 88.44 105 LYS A C 1
ATOM 808 O O . LYS A 1 105 ? -9.027 -12.302 7.641 1.00 88.44 105 LYS A O 1
ATOM 813 N N . LYS A 1 106 ? -7.812 -10.459 7.228 1.00 89.38 106 LYS A N 1
ATOM 814 C CA . LYS A 1 106 ? -6.691 -10.785 8.125 1.00 89.38 106 LYS A CA 1
ATOM 815 C C . LYS A 1 106 ? -6.687 -9.971 9.416 1.00 89.38 106 LYS A C 1
ATOM 817 O O . LYS A 1 106 ? -5.857 -10.240 10.277 1.00 89.38 106 LYS A O 1
ATOM 822 N N . ILE A 1 107 ? -7.573 -8.988 9.535 1.00 88.00 107 ILE A N 1
ATOM 823 C CA . ILE A 1 107 ? -7.709 -8.148 10.721 1.00 88.00 107 ILE A CA 1
ATOM 824 C C . ILE A 1 107 ? -8.985 -8.582 11.439 1.00 88.00 107 ILE A C 1
ATOM 826 O O . ILE A 1 107 ? -9.983 -8.897 10.789 1.00 88.00 107 ILE A O 1
ATOM 830 N N . ASP A 1 108 ? -8.948 -8.626 12.770 1.00 90.19 108 ASP A N 1
ATOM 831 C CA . ASP A 1 108 ? -10.158 -8.854 13.553 1.00 90.19 108 ASP A CA 1
ATOM 832 C C . ASP A 1 108 ? -11.214 -7.785 13.232 1.00 90.19 108 ASP A C 1
ATOM 834 O O . ASP A 1 108 ? 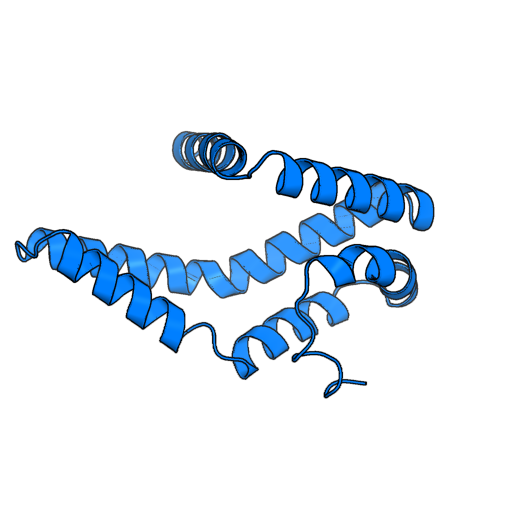-10.894 -6.609 13.043 1.00 90.19 108 ASP A O 1
ATOM 838 N N . LYS A 1 109 ? -12.482 -8.193 13.140 1.00 87.88 109 LYS A N 1
ATOM 839 C CA . LYS A 1 109 ? -13.541 -7.295 12.680 1.00 87.88 109 LYS A CA 1
ATOM 840 C C . LYS A 1 109 ? -13.741 -6.111 13.632 1.00 87.88 109 LYS A C 1
ATOM 842 O O . LYS A 1 109 ? -13.907 -4.993 13.155 1.00 87.88 109 LYS A O 1
ATOM 847 N N . ASP A 1 110 ? -13.717 -6.342 14.944 1.00 91.06 110 ASP A N 1
ATOM 848 C CA . ASP A 1 110 ? -13.920 -5.289 15.945 1.00 91.06 110 ASP A CA 1
ATOM 849 C C . ASP A 1 110 ? -12.762 -4.281 15.913 1.00 91.06 110 ASP A C 1
ATOM 8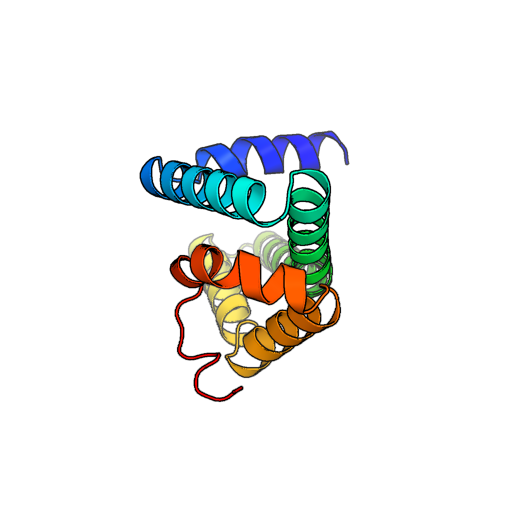51 O O . ASP A 1 110 ? -12.977 -3.066 15.915 1.00 91.06 110 ASP A O 1
ATOM 855 N N . ASP A 1 111 ? -11.530 -4.774 15.774 1.00 90.19 111 ASP A N 1
ATOM 856 C CA . ASP A 1 111 ? -10.348 -3.920 15.636 1.00 90.19 111 ASP A CA 1
ATOM 857 C C . ASP A 1 111 ? -10.368 -3.116 14.326 1.00 90.19 111 ASP A C 1
ATOM 859 O O . ASP A 1 111 ? -10.052 -1.921 14.314 1.00 90.19 111 ASP A O 1
ATOM 863 N N . PHE A 1 112 ? -10.780 -3.743 13.220 1.00 88.19 112 PHE A N 1
ATOM 864 C CA . PHE A 1 112 ? -10.925 -3.070 11.934 1.00 88.19 112 PHE A CA 1
ATOM 865 C C . PHE A 1 112 ? -12.005 -1.987 11.983 1.00 88.19 112 PHE A C 1
ATOM 867 O O . PHE A 1 112 ? -11.740 -0.858 11.574 1.00 88.19 112 PHE A O 1
ATOM 874 N N . ASP A 1 113 ? -13.191 -2.291 12.513 1.00 87.69 113 ASP A N 1
ATOM 875 C CA . ASP A 1 113 ? -14.308 -1.346 12.610 1.00 87.69 113 ASP A CA 1
ATOM 876 C C . ASP A 1 113 ? -13.928 -0.107 13.444 1.00 87.69 113 ASP A C 1
ATOM 878 O O . ASP A 1 113 ? -14.311 1.014 13.102 1.00 87.69 113 ASP A O 1
ATOM 882 N N . LYS A 1 114 ? -13.121 -0.282 14.500 1.00 90.38 114 LYS A N 1
ATOM 883 C CA . LYS A 1 114 ? -12.604 0.816 15.337 1.00 90.38 114 LYS A CA 1
ATOM 884 C C . LYS A 1 114 ? -11.509 1.638 14.654 1.00 90.38 114 LYS A C 1
ATOM 886 O O . LYS A 1 114 ? -11.442 2.851 14.852 1.00 90.38 114 LYS A O 1
ATOM 891 N N . ALA A 1 115 ? -10.652 1.010 13.850 1.00 87.31 115 ALA A N 1
ATOM 892 C CA . ALA A 1 115 ? -9.563 1.693 13.147 1.00 87.31 115 ALA A CA 1
ATOM 893 C C . ALA A 1 115 ? -10.029 2.402 11.862 1.00 87.31 115 ALA A C 1
ATOM 895 O O . ALA A 1 115 ? -9.535 3.474 11.499 1.00 87.31 115 ALA A O 1
ATOM 896 N N . TYR A 1 116 ? -11.000 1.814 11.168 1.00 84.88 116 TYR A N 1
ATOM 897 C CA . TYR A 1 116 ? -11.445 2.205 9.838 1.00 84.88 116 TYR A CA 1
ATOM 898 C C . TYR A 1 116 ? -11.866 3.681 9.684 1.00 84.88 116 TYR A C 1
ATOM 900 O O . TYR A 1 116 ? -11.457 4.292 8.692 1.00 84.88 116 TYR A O 1
ATOM 908 N N . PRO A 1 117 ? -12.583 4.324 10.631 1.00 86.81 117 PRO A N 1
ATOM 909 C CA . PRO A 1 117 ? -12.930 5.744 10.540 1.00 86.81 117 PRO A CA 1
ATOM 910 C C . PRO A 1 117 ? -11.731 6.686 10.384 1.00 86.81 117 PRO A C 1
ATOM 912 O O . PRO A 1 117 ? -11.898 7.796 9.880 1.00 86.81 117 PRO A O 1
ATOM 915 N N . TYR A 1 118 ? -10.542 6.251 10.804 1.00 86.06 118 TYR A N 1
ATOM 916 C CA . TYR A 1 118 ? -9.295 7.011 10.707 1.00 86.06 118 TYR A CA 1
ATOM 917 C C . TYR A 1 118 ? -8.456 6.621 9.489 1.00 86.06 118 TYR A C 1
ATOM 919 O O . TYR A 1 118 ? -7.662 7.422 9.012 1.00 86.06 118 TYR A O 1
ATOM 927 N N . ILE A 1 119 ? -8.644 5.407 8.968 1.00 78.06 119 ILE A N 1
ATOM 928 C CA . ILE A 1 119 ? -7.971 4.920 7.757 1.00 78.06 119 ILE A CA 1
ATOM 929 C C . ILE A 1 119 ? -8.713 5.403 6.504 1.00 78.06 119 ILE A C 1
ATOM 931 O O . ILE A 1 119 ? -8.104 5.624 5.457 1.00 78.06 119 ILE A O 1
ATOM 935 N N . LYS A 1 120 ? -10.032 5.616 6.601 1.00 76.56 120 LYS A N 1
ATOM 936 C CA . LYS A 1 120 ? -10.864 5.961 5.447 1.00 76.56 120 LYS A CA 1
ATOM 937 C C . LYS A 1 120 ? -10.468 7.273 4.760 1.00 76.56 120 LYS A C 1
ATOM 939 O O . LYS A 1 120 ? -10.761 7.445 3.588 1.00 76.56 120 LYS A O 1
ATOM 944 N N . SER A 1 121 ? -9.788 8.190 5.449 1.00 71.44 121 SER A N 1
ATOM 945 C CA . SER A 1 121 ? -9.285 9.430 4.842 1.00 71.44 121 SER A CA 1
ATOM 946 C C . SER A 1 121 ? -8.183 9.196 3.804 1.00 71.44 121 SER A C 1
ATOM 948 O O . SER A 1 121 ? -7.999 10.032 2.927 1.00 71.44 121 SER A O 1
ATOM 950 N N . PHE A 1 122 ? -7.472 8.067 3.877 1.00 71.50 122 PHE A N 1
ATOM 951 C CA . PHE A 1 122 ? -6.400 7.702 2.939 1.00 71.50 122 PHE A CA 1
ATOM 952 C C . PHE A 1 122 ? -6.886 6.825 1.787 1.00 71.50 122 PHE A C 1
ATOM 954 O O . PHE A 1 122 ? -6.193 6.642 0.789 1.00 71.50 122 PHE A O 1
ATOM 961 N N . LEU A 1 123 ? -8.081 6.257 1.917 1.00 66.00 123 LEU A N 1
ATOM 962 C CA . LEU A 1 123 ? -8.685 5.414 0.903 1.00 66.00 123 LEU A CA 1
ATOM 963 C C . LEU A 1 123 ? -9.657 6.303 0.122 1.00 66.00 123 LEU A C 1
ATOM 965 O O . LEU A 1 123 ? -10.657 6.737 0.669 1.00 66.00 123 LEU A O 1
ATOM 969 N N . LYS A 1 124 ? -9.395 6.623 -1.149 1.00 59.62 124 LYS A N 1
ATOM 970 C CA . LYS A 1 124 ? -10.417 7.283 -1.983 1.00 59.62 124 LYS A CA 1
ATOM 971 C C . LYS A 1 124 ? -11.503 6.257 -2.339 1.00 59.62 124 LYS A C 1
ATOM 973 O O . LYS A 1 124 ? -11.246 5.263 -3.021 1.00 59.62 124 LYS A O 1
ATOM 978 N N . PHE A 1 125 ? -12.704 6.474 -1.811 1.00 50.03 125 PHE A N 1
ATOM 979 C CA . PHE A 1 125 ? -13.821 5.529 -1.785 1.00 50.03 125 PHE A CA 1
ATOM 980 C C . PHE A 1 125 ? -14.666 5.526 -3.064 1.00 50.03 125 PHE A C 1
ATOM 982 O O . PHE A 1 125 ? -15.801 5.960 -3.049 1.00 50.03 125 PHE A O 1
ATOM 989 N N . ASP A 1 126 ? -14.150 4.930 -4.137 1.00 50.78 126 ASP A N 1
ATOM 990 C CA . ASP A 1 126 ? -15.006 4.279 -5.157 1.00 50.78 126 ASP A CA 1
ATOM 991 C C . ASP A 1 126 ? -14.982 2.741 -5.008 1.00 50.78 126 ASP A C 1
ATOM 993 O O . ASP A 1 126 ? -15.511 1.978 -5.829 1.00 50.78 126 ASP A O 1
ATOM 997 N N . LEU A 1 127 ? -14.273 2.238 -3.992 1.00 51.09 127 LEU A N 1
ATOM 998 C CA . LEU A 1 127 ? -13.969 0.816 -3.839 1.00 51.09 127 LEU A CA 1
ATOM 999 C C . LEU A 1 127 ? -14.909 0.077 -2.884 1.00 51.09 127 LEU A C 1
ATOM 1001 O O . LEU A 1 127 ? -15.066 -1.126 -3.089 1.00 51.09 127 LEU A O 1
ATOM 1005 N N . ILE A 1 128 ? -15.508 0.757 -1.899 1.00 47.34 128 ILE A N 1
ATOM 1006 C CA . ILE A 1 128 ? -16.189 0.117 -0.754 1.00 47.34 128 ILE A CA 1
ATOM 1007 C C . ILE A 1 128 ? -17.697 0.395 -0.702 1.00 47.34 128 ILE A C 1
ATOM 1009 O O . ILE A 1 128 ? -18.399 -0.440 -0.147 1.00 47.34 128 ILE A O 1
ATOM 1013 N N . GLU A 1 129 ? -18.219 1.449 -1.346 1.00 52.12 129 GLU A N 1
ATOM 1014 C CA . GLU A 1 129 ? -19.681 1.588 -1.547 1.00 52.12 129 GLU A CA 1
ATOM 1015 C C . GLU A 1 129 ? -20.292 0.369 -2.265 1.00 52.12 129 GLU A C 1
ATOM 1017 O O . GLU A 1 129 ? -21.448 0.052 -2.040 1.00 52.12 129 GLU A O 1
ATOM 1022 N N . ASP A 1 130 ? -19.495 -0.364 -3.053 1.00 44.66 130 ASP A N 1
ATOM 1023 C CA . ASP A 1 130 ? -19.914 -1.595 -3.744 1.00 44.66 130 ASP A CA 1
ATOM 1024 C C . ASP A 1 130 ? -19.640 -2.899 -2.949 1.00 44.66 130 ASP A C 1
ATOM 1026 O O . ASP A 1 130 ? -19.844 -3.991 -3.483 1.00 44.66 130 ASP A O 1
ATOM 1030 N N . LEU A 1 131 ? -19.051 -2.835 -1.745 1.00 49.03 131 LEU A N 1
ATOM 1031 C CA . LEU A 1 131 ? -18.643 -4.016 -0.953 1.00 49.03 131 LEU A CA 1
ATOM 1032 C C . LEU A 1 131 ? -19.436 -4.201 0.352 1.00 49.03 131 LEU A C 1
ATOM 1034 O O . LEU A 1 131 ? -19.307 -5.263 0.967 1.00 49.03 131 LEU A O 1
ATOM 1038 N N . LEU A 1 132 ? -20.194 -3.185 0.771 1.00 48.06 132 LEU A N 1
ATOM 1039 C CA . LEU A 1 132 ? -21.155 -3.217 1.881 1.00 48.06 132 LEU A CA 1
ATOM 1040 C C . LEU A 1 132 ? -22.578 -3.300 1.323 1.00 48.06 132 LEU A C 1
ATOM 1042 O O . LEU A 1 132 ? -23.421 -3.901 2.022 1.00 48.06 132 LEU A O 1
#

Secondary structure (DSSP, 8-state):
-HHHHHHHHHHHHHTS-HHHHHHHHHHHHHHHHHH-HHHHHHHHHHHHHHHHHHHHHHHHHHHHHHHHHHHTT--HHHHHHHHHHHHHHHS-HHHHHHHHHHHHTTS-HHHHHHHHHHHTTTS-SSSSTTT-

Foldseek 3Di:
DVVVVVVCVVVVVVPQDPVNVVLVVVLLVQLCVQQNDVLSVVLVVLLCVLCCVLCVVLVVVLVVVLVVCVVVVHDPVVSVVVSVVSCVVSPDLVSVLVSVVSSCVSHDVSSCVRSVVSCVVVDPPPNPVVVD

Radius of gyration: 17.59 Å; chains: 1; bounding box: 43×28×47 Å